Protein AF-A0A6B0SHH1-F1 (afdb_monomer_lite)

Foldseek 3Di:
DDDDDDPVVVVLVVVLVVLLDDDDPVVCVVVVCPVPDDPSNDDPVPADDDPPHPPPDPPPPPPPPDDPDD

InterPro domains:
  IPR000077 Large ribosomal subunit protein eL39 [PF00832] (9-49)
  IPR023626 Large ribosomal subunit protein eL39 domain superfamily [G3DSA:1.10.1620.10] (1-50)
  IPR023626 Large ribosomal subunit protein eL39 domain superfamily [SSF48662] (4-50)

Sequence (70 aa):
MSSPKTFRIKRFLAKKQEQSCPIPQRIRVKTANKLGCTSENRPWRRAKLGPLGPHTGAARCTRSCHPTRQ

Structure (mmCIF, N/CA/C/O backbone):
data_AF-A0A6B0SHH1-F1
#
_entry.id   AF-A0A6B0SHH1-F1
#
loop_
_atom_site.group_PDB
_atom_site.id
_atom_site.type_symbol
_atom_site.label_atom_id
_atom_site.label_alt_id
_atom_site.label_comp_id
_atom_site.label_asym_id
_atom_site.label_entity_id
_atom_site.label_seq_id
_atom_site.pdbx_PDB_ins_code
_atom_site.Cartn_x
_atom_site.Cartn_y
_atom_site.Cartn_z
_atom_site.occupancy
_atom_site.B_iso_or_equiv
_atom_site.auth_seq_id
_atom_site.auth_comp_id
_atom_site.auth_asym_id
_atom_site.auth_atom_id
_atom_site.pdbx_PDB_model_num
ATOM 1 N N . MET A 1 1 ? -15.348 -14.128 12.434 1.00 71.19 1 MET A N 1
ATOM 2 C CA . MET A 1 1 ? -15.855 -12.747 12.259 1.00 71.19 1 MET A CA 1
ATOM 3 C C . MET A 1 1 ? -14.733 -11.764 12.550 1.00 71.19 1 MET A C 1
ATOM 5 O O . MET A 1 1 ? -14.054 -11.930 13.554 1.00 71.19 1 MET A O 1
ATOM 9 N N . SER A 1 2 ? -14.468 -10.801 11.661 1.00 78.44 2 SER A N 1
ATOM 10 C CA . SER A 1 2 ? -13.423 -9.791 11.894 1.00 78.44 2 SER A CA 1
ATOM 11 C C . SER A 1 2 ? -13.936 -8.669 12.792 1.00 78.44 2 SER A C 1
ATOM 13 O O . SER A 1 2 ? -15.083 -8.255 12.636 1.00 78.44 2 SER A O 1
ATOM 15 N N . SER A 1 3 ? -13.072 -8.120 13.648 1.00 85.88 3 SER A N 1
ATOM 16 C CA . SER A 1 3 ? -13.413 -6.958 14.478 1.00 85.88 3 SER A CA 1
ATOM 17 C C . SER A 1 3 ? -13.898 -5.763 13.627 1.00 85.88 3 SER A C 1
ATOM 19 O O . SER A 1 3 ? -13.306 -5.496 12.567 1.00 85.88 3 SER A O 1
ATOM 21 N N . PRO A 1 4 ? -14.956 -5.040 14.049 1.00 86.62 4 PRO A N 1
ATOM 22 C CA . PRO A 1 4 ? -15.455 -3.863 13.346 1.00 86.62 4 PRO A CA 1
ATOM 23 C C . PRO A 1 4 ? -14.380 -2.774 13.235 1.00 86.62 4 PRO A C 1
ATOM 25 O O . PRO A 1 4 ? -13.873 -2.257 14.226 1.00 86.62 4 PRO A O 1
ATOM 28 N N . LYS A 1 5 ? -14.036 -2.396 12.000 1.00 86.88 5 LYS A N 1
ATOM 29 C CA . LYS A 1 5 ? -13.108 -1.290 11.709 1.00 86.88 5 LYS A CA 1
ATOM 30 C C . LYS A 1 5 ? -13.881 -0.026 11.361 1.00 86.88 5 LYS A C 1
ATOM 32 O O . LYS A 1 5 ? -14.869 -0.083 10.625 1.00 86.88 5 LYS A O 1
ATOM 37 N N . THR A 1 6 ? -13.371 1.120 11.800 1.00 93.94 6 THR A N 1
ATOM 38 C CA . THR A 1 6 ? -13.925 2.425 11.422 1.00 93.94 6 THR A CA 1
ATOM 39 C C . THR A 1 6 ? -13.761 2.685 9.920 1.00 93.94 6 THR A C 1
ATOM 41 O O . THR A 1 6 ? -12.859 2.152 9.263 1.00 93.94 6 THR A O 1
ATOM 44 N N . PHE A 1 7 ? -14.619 3.541 9.358 1.00 91.94 7 PHE A N 1
ATOM 45 C CA . PHE A 1 7 ? -14.592 3.898 7.934 1.00 91.94 7 PHE A CA 1
ATOM 46 C C . PHE A 1 7 ? -13.237 4.474 7.485 1.00 91.94 7 PHE A C 1
ATOM 48 O O . PHE A 1 7 ? -12.719 4.117 6.426 1.00 91.94 7 PHE A O 1
ATOM 55 N N . ARG A 1 8 ? -12.606 5.299 8.333 1.00 91.44 8 ARG A N 1
ATOM 56 C CA . ARG A 1 8 ? -11.277 5.878 8.073 1.00 91.44 8 ARG A CA 1
ATOM 57 C C . ARG A 1 8 ? -10.202 4.798 7.925 1.00 91.44 8 ARG A C 1
ATOM 59 O O . ARG A 1 8 ? -9.419 4.849 6.979 1.00 91.44 8 ARG A O 1
ATOM 66 N N . ILE A 1 9 ? -10.209 3.791 8.803 1.00 90.62 9 ILE A N 1
ATOM 67 C CA . ILE A 1 9 ? -9.262 2.668 8.751 1.00 90.62 9 ILE A CA 1
ATOM 68 C C . ILE A 1 9 ? -9.509 1.819 7.501 1.00 90.62 9 ILE A C 1
ATOM 70 O O . ILE A 1 9 ? -8.557 1.457 6.816 1.00 90.62 9 ILE A O 1
ATOM 74 N N . LYS A 1 10 ? -10.773 1.544 7.155 1.00 89.75 10 LYS A N 1
ATOM 75 C CA . LYS A 1 10 ? -11.115 0.803 5.929 1.00 89.75 10 LYS A CA 1
ATOM 76 C C . LYS A 1 10 ? -10.580 1.507 4.676 1.00 89.75 10 LYS A C 1
ATOM 78 O O . LYS A 1 10 ? -9.920 0.870 3.860 1.00 89.75 10 LYS A O 1
ATOM 83 N N . ARG A 1 11 ? -10.776 2.826 4.564 1.00 92.56 11 ARG A N 1
ATOM 84 C CA . ARG A 1 11 ? -10.260 3.628 3.440 1.00 92.56 11 ARG A CA 1
ATOM 85 C C . ARG A 1 11 ? -8.730 3.659 3.401 1.00 92.56 11 ARG A C 1
ATOM 87 O O . ARG A 1 11 ? -8.146 3.570 2.326 1.00 92.56 11 ARG A O 1
ATOM 94 N N . PHE A 1 12 ? -8.079 3.775 4.558 1.00 89.12 12 PHE A N 1
ATOM 95 C CA . PHE A 1 12 ? -6.619 3.751 4.656 1.00 89.12 12 PHE A CA 1
ATOM 96 C C . PHE A 1 12 ? -6.035 2.409 4.198 1.00 89.12 12 PHE A C 1
ATOM 98 O O . PHE A 1 12 ? -5.109 2.386 3.390 1.00 89.12 12 PHE A O 1
ATOM 105 N N . LEU A 1 13 ? -6.612 1.298 4.661 1.00 87.50 13 LEU A N 1
ATOM 106 C CA . LEU A 1 13 ? -6.191 -0.044 4.259 1.00 87.50 13 LEU A CA 1
ATOM 107 C C . LEU A 1 13 ? -6.415 -0.285 2.762 1.00 87.50 13 LEU A C 1
ATOM 109 O O . LEU A 1 13 ? -5.523 -0.818 2.112 1.00 87.50 13 LEU A O 1
ATOM 113 N N . ALA A 1 14 ? -7.544 0.167 2.205 1.00 88.75 14 ALA A N 1
ATOM 114 C CA . ALA A 1 14 ? -7.820 0.059 0.772 1.00 88.75 14 ALA A CA 1
ATOM 115 C C . ALA A 1 14 ? -6.763 0.788 -0.077 1.00 88.75 14 ALA A C 1
ATOM 117 O O . ALA A 1 14 ? -6.186 0.193 -0.983 1.00 88.75 14 ALA A O 1
ATOM 118 N N . LYS A 1 15 ? -6.420 2.035 0.280 1.00 88.12 15 LYS A N 1
ATOM 119 C CA . LYS A 1 15 ? -5.361 2.797 -0.408 1.00 88.12 15 LYS A CA 1
ATOM 120 C C . LYS A 1 15 ? -3.993 2.121 -0.313 1.00 88.12 15 LYS A C 1
ATOM 122 O O . LYS A 1 15 ? -3.228 2.129 -1.270 1.00 88.12 15 LYS A O 1
ATOM 127 N N . LYS A 1 16 ? -3.660 1.548 0.848 1.00 84.38 16 LYS A N 1
ATOM 128 C CA . LYS A 1 16 ? -2.385 0.841 1.035 1.00 84.38 16 LYS A CA 1
ATOM 129 C C . LYS A 1 16 ? -2.320 -0.460 0.242 1.00 84.38 16 LYS A C 1
ATOM 131 O O . LYS A 1 16 ? -1.254 -0.775 -0.278 1.00 84.38 16 LYS A O 1
ATOM 136 N N . GLN A 1 17 ? -3.443 -1.158 0.099 1.00 83.88 17 GLN A N 1
ATOM 137 C CA . GLN A 1 17 ? -3.543 -2.324 -0.770 1.00 83.88 17 GLN A CA 1
ATOM 138 C C . GLN A 1 17 ? -3.277 -1.942 -2.233 1.00 83.88 17 GLN A C 1
ATOM 140 O O . GLN A 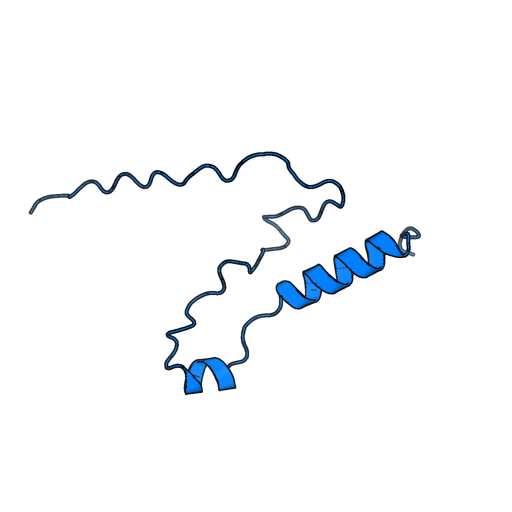1 17 ? -2.482 -2.601 -2.893 1.00 83.88 17 GLN A O 1
ATOM 145 N N . GLU A 1 18 ? -3.866 -0.842 -2.705 1.00 85.19 18 GLU A N 1
ATOM 146 C CA . GLU A 1 18 ? -3.697 -0.345 -4.076 1.00 85.19 18 GLU A CA 1
ATOM 147 C C . GLU A 1 18 ? -2.247 0.072 -4.383 1.00 85.19 18 GLU A C 1
ATOM 149 O O . GLU A 1 18 ? -1.711 -0.277 -5.431 1.00 85.19 18 GLU A O 1
ATOM 154 N N . GLN A 1 19 ? -1.568 0.725 -3.433 1.00 82.50 19 GLN A N 1
ATOM 155 C CA . GLN A 1 19 ? -0.141 1.075 -3.543 1.00 82.50 19 GLN A CA 1
ATOM 156 C C . GLN A 1 19 ? 0.788 -0.149 -3.535 1.00 82.50 19 GLN A C 1
ATOM 158 O O . GLN A 1 19 ? 1.866 -0.112 -4.120 1.00 82.50 19 GLN A O 1
ATOM 163 N N . SER A 1 20 ? 0.390 -1.235 -2.866 1.00 80.44 20 SER A N 1
ATOM 164 C CA . SER A 1 20 ? 1.187 -2.468 -2.795 1.00 80.44 20 SER A CA 1
ATOM 165 C C . SER A 1 20 ? 1.071 -3.360 -4.038 1.00 80.44 20 SER A C 1
ATOM 167 O O . SER A 1 20 ? 1.736 -4.393 -4.127 1.00 80.44 20 SER A O 1
ATOM 169 N N . CYS A 1 21 ? 0.231 -2.989 -5.007 1.00 80.38 21 CYS A N 1
ATOM 170 C CA . CYS A 1 21 ? 0.057 -3.760 -6.229 1.00 80.38 21 CYS A CA 1
ATOM 171 C C . CYS A 1 21 ? 1.296 -3.652 -7.145 1.00 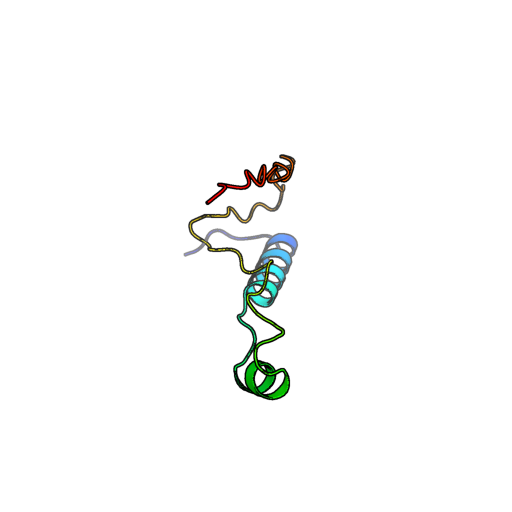80.38 21 CYS A 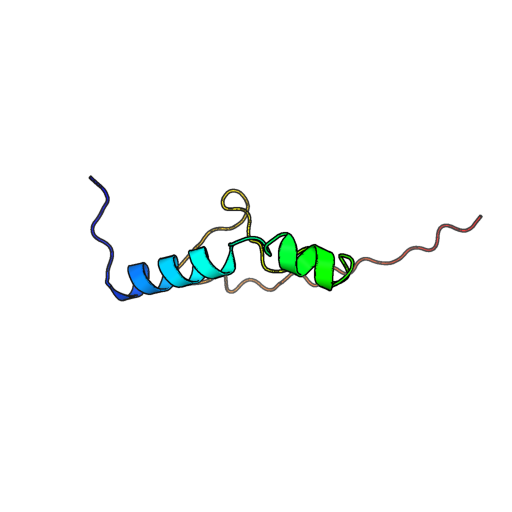C 1
ATOM 173 O O . CYS A 1 21 ? 1.782 -2.552 -7.413 1.00 80.38 21 CYS A O 1
ATOM 175 N N . PRO A 1 22 ? 1.817 -4.776 -7.671 1.00 80.50 22 PRO A N 1
ATOM 176 C CA . PRO A 1 22 ? 2.983 -4.762 -8.547 1.00 80.50 22 PRO A CA 1
ATOM 177 C C . PRO A 1 22 ? 2.672 -4.145 -9.919 1.00 80.50 22 PRO A C 1
ATOM 179 O O . PRO A 1 22 ? 1.582 -4.321 -10.462 1.00 80.50 22 PRO A O 1
ATOM 182 N N . ILE A 1 23 ? 3.671 -3.488 -10.527 1.00 83.12 23 ILE A N 1
ATOM 183 C CA . ILE A 1 23 ? 3.545 -2.914 -11.879 1.00 83.12 23 ILE A CA 1
ATOM 184 C C . ILE A 1 23 ? 3.210 -4.022 -12.895 1.00 83.12 23 ILE A C 1
ATOM 186 O O . ILE A 1 23 ? 3.993 -4.976 -13.007 1.00 83.12 23 ILE A O 1
ATOM 190 N N . PRO A 1 24 ? 2.126 -3.870 -13.685 1.00 85.88 24 PRO A N 1
ATOM 191 C CA . PRO A 1 24 ? 1.734 -4.831 -14.710 1.00 85.88 24 PRO A CA 1
ATOM 192 C C . PRO A 1 24 ? 2.805 -5.054 -15.782 1.00 85.88 24 PRO A C 1
ATOM 194 O O . PRO A 1 24 ? 3.454 -4.117 -16.253 1.00 85.88 24 PRO A O 1
ATOM 197 N N . GLN A 1 25 ? 2.918 -6.295 -16.257 1.00 85.12 25 GLN A N 1
ATOM 198 C CA . GLN A 1 25 ? 3.929 -6.709 -17.235 1.00 85.12 25 GLN A CA 1
ATOM 199 C C . GLN A 1 25 ? 3.885 -5.903 -18.543 1.00 85.12 25 GLN A C 1
ATOM 201 O O . GLN A 1 25 ? 4.936 -5.518 -19.046 1.00 85.12 25 GLN A O 1
ATOM 206 N N . ARG A 1 26 ? 2.696 -5.546 -19.053 1.00 90.00 26 ARG A N 1
ATOM 207 C CA . ARG A 1 26 ? 2.561 -4.721 -20.273 1.00 90.00 26 ARG A CA 1
ATOM 208 C C . ARG A 1 26 ? 3.269 -3.362 -20.175 1.00 90.00 26 ARG A C 1
ATOM 210 O O . ARG A 1 26 ? 3.752 -2.848 -21.177 1.00 90.00 26 ARG A O 1
ATOM 217 N N . ILE A 1 27 ? 3.334 -2.784 -18.973 1.00 85.94 27 ILE A N 1
ATOM 218 C CA . ILE A 1 27 ? 4.033 -1.517 -18.720 1.00 85.94 27 ILE A CA 1
ATOM 219 C C . ILE A 1 27 ? 5.541 -1.772 -18.648 1.00 85.94 27 ILE A C 1
ATOM 221 O O . ILE A 1 27 ? 6.316 -1.028 -19.237 1.00 85.94 27 ILE A O 1
ATOM 225 N N . ARG A 1 28 ? 5.961 -2.877 -18.018 1.00 84.69 28 ARG A N 1
ATOM 226 C CA . ARG A 1 28 ? 7.378 -3.277 -17.961 1.00 84.69 28 ARG A CA 1
ATOM 227 C C . ARG A 1 28 ? 7.983 -3.476 -19.348 1.00 84.69 28 ARG A C 1
ATOM 229 O O . ARG A 1 28 ? 9.098 -3.020 -19.580 1.00 84.69 28 ARG A O 1
ATOM 236 N N . VAL A 1 29 ? 7.240 -4.118 -20.254 1.00 85.62 29 VAL A N 1
ATOM 237 C CA . VAL A 1 29 ? 7.668 -4.350 -21.644 1.00 85.62 29 VAL A CA 1
ATOM 238 C C . VAL A 1 29 ? 7.788 -3.025 -22.398 1.00 85.62 29 VAL A C 1
ATOM 240 O O . VAL A 1 29 ? 8.815 -2.780 -23.021 1.00 85.62 29 VAL A O 1
ATOM 243 N N . LYS A 1 30 ? 6.803 -2.123 -22.264 1.00 88.00 30 LYS A N 1
ATOM 244 C CA . LYS A 1 30 ? 6.861 -0.776 -22.866 1.00 88.00 30 LYS A CA 1
ATOM 245 C C . LYS A 1 30 ? 8.045 0.055 -22.372 1.00 88.00 30 LYS A C 1
ATOM 247 O O . LYS A 1 30 ? 8.569 0.868 -23.122 1.00 88.00 30 LYS A O 1
ATOM 252 N N . THR A 1 31 ? 8.465 -0.136 -21.123 1.00 84.50 31 THR A N 1
ATOM 253 C CA . THR A 1 31 ? 9.542 0.651 -20.507 1.00 84.50 31 THR A CA 1
ATOM 254 C C . THR A 1 31 ? 10.882 -0.093 -20.447 1.00 84.50 31 THR A C 1
ATOM 256 O O . THR A 1 31 ? 11.789 0.355 -19.747 1.00 84.50 31 THR A O 1
ATOM 259 N N . ALA A 1 32 ? 11.028 -1.222 -21.155 1.00 79.94 32 ALA A N 1
ATOM 260 C CA . ALA A 1 32 ? 12.246 -2.044 -21.167 1.00 79.94 32 ALA A CA 1
ATOM 261 C C . ALA A 1 32 ? 12.807 -2.318 -19.752 1.00 79.94 32 ALA A C 1
ATOM 263 O O . ALA A 1 32 ? 14.005 -2.214 -19.506 1.00 79.94 32 ALA A O 1
ATOM 264 N N . ASN A 1 33 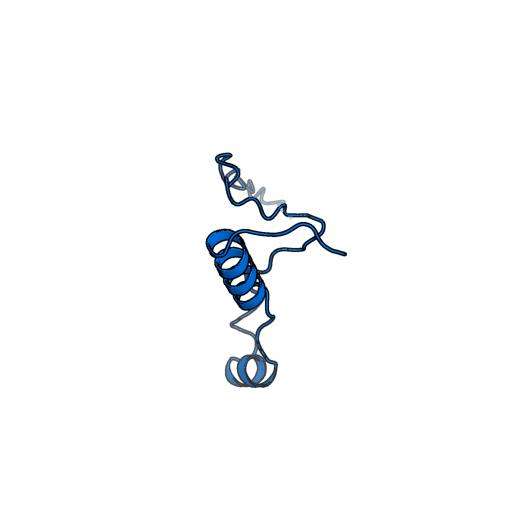? 11.914 -2.590 -18.792 1.00 74.75 33 ASN A N 1
ATOM 265 C CA . ASN A 1 33 ? 12.227 -2.811 -17.374 1.00 74.75 33 ASN A CA 1
ATOM 266 C C . ASN A 1 33 ? 12.987 -1.665 -16.659 1.00 74.75 33 ASN A C 1
ATOM 268 O O . ASN A 1 33 ? 13.493 -1.862 -15.556 1.00 74.75 33 ASN A O 1
ATOM 272 N N . LYS A 1 34 ? 13.036 -0.452 -17.232 1.00 76.75 34 LYS A N 1
ATOM 273 C CA . LYS A 1 34 ? 13.643 0.729 -16.582 1.00 76.75 34 LYS A CA 1
ATOM 274 C C . LYS A 1 34 ? 12.845 1.210 -15.369 1.00 76.75 34 LYS A C 1
ATOM 276 O O . LYS A 1 34 ? 13.418 1.758 -14.436 1.00 76.75 34 LYS A O 1
ATOM 281 N N . LEU A 1 35 ? 11.539 0.929 -15.336 1.00 69.19 35 LEU A N 1
ATOM 282 C CA . LEU A 1 35 ? 10.720 0.963 -14.117 1.00 69.19 35 LEU A CA 1
ATOM 283 C C . LEU A 1 35 ? 11.033 -0.282 -13.264 1.00 69.19 35 LEU A C 1
ATOM 285 O O . LEU A 1 35 ? 10.163 -1.111 -12.991 1.00 69.19 35 LEU A O 1
ATOM 289 N N . GLY A 1 36 ? 12.311 -0.466 -12.941 1.00 67.44 36 GLY A N 1
ATOM 290 C CA . GLY A 1 36 ? 12.815 -1.592 -12.174 1.00 67.44 36 GLY A CA 1
ATOM 291 C C . GLY A 1 36 ? 12.491 -1.402 -10.698 1.00 67.44 36 GLY A C 1
ATOM 292 O O . GLY A 1 36 ? 12.805 -0.363 -10.133 1.00 67.44 36 GLY A O 1
ATOM 293 N N . CYS A 1 37 ? 11.870 -2.423 -10.102 1.00 60.72 37 CYS A N 1
ATOM 294 C CA . CYS A 1 37 ? 11.581 -2.560 -8.671 1.00 60.72 37 CYS A CA 1
ATOM 295 C C . CYS A 1 37 ? 10.921 -1.329 -8.015 1.00 60.72 37 CYS A C 1
ATOM 297 O O . CYS A 1 37 ? 11.574 -0.384 -7.587 1.00 60.72 37 CYS A O 1
ATOM 299 N N . THR A 1 38 ? 9.598 -1.396 -7.841 1.00 58.75 38 THR A N 1
ATOM 300 C CA . THR A 1 38 ? 8.800 -0.439 -7.057 1.00 58.75 38 THR A CA 1
ATOM 301 C C . THR A 1 38 ? 9.354 -0.282 -5.641 1.00 58.75 38 THR A C 1
ATOM 303 O O . THR A 1 38 ? 9.198 -1.181 -4.811 1.00 58.75 38 THR A O 1
ATOM 306 N N . SER A 1 39 ? 9.962 0.870 -5.370 1.00 61.78 39 SER A N 1
ATOM 307 C CA . SER A 1 39 ? 10.534 1.265 -4.076 1.00 61.78 39 SER A CA 1
ATOM 308 C C . SER A 1 39 ? 9.518 1.264 -2.926 1.00 61.78 39 SER A C 1
ATOM 310 O O . SER A 1 39 ? 9.901 1.124 -1.768 1.00 61.78 39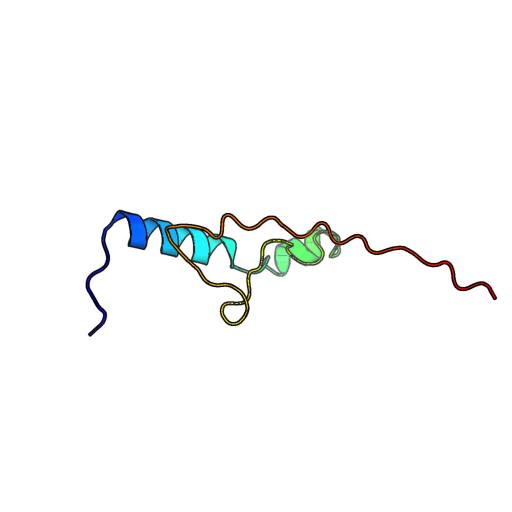 SER A O 1
ATOM 312 N N . GLU A 1 40 ? 8.223 1.370 -3.234 1.00 67.81 40 GLU A N 1
ATOM 313 C CA . GLU A 1 40 ? 7.132 1.413 -2.254 1.00 67.81 40 GLU A CA 1
ATOM 314 C C . GLU A 1 40 ? 6.441 0.063 -2.015 1.00 67.81 40 GLU A C 1
ATOM 316 O O . GLU A 1 40 ? 5.520 -0.017 -1.196 1.00 67.81 40 GLU A O 1
ATOM 321 N N . ASN A 1 41 ? 6.874 -1.017 -2.678 1.00 71.00 41 ASN A N 1
ATOM 322 C CA . ASN A 1 41 ? 6.245 -2.315 -2.463 1.00 71.00 41 ASN A CA 1
ATOM 323 C C . ASN A 1 41 ? 6.625 -2.865 -1.084 1.00 71.00 41 ASN A C 1
ATOM 325 O O . ASN A 1 41 ? 7.754 -3.296 -0.836 1.00 71.00 41 ASN A O 1
ATOM 329 N N . ARG A 1 42 ? 5.668 -2.805 -0.160 1.00 72.19 42 ARG A N 1
ATOM 330 C CA . ARG A 1 42 ? 5.879 -3.095 1.255 1.00 72.19 42 ARG A CA 1
ATOM 331 C C . ARG A 1 42 ? 5.501 -4.552 1.549 1.00 72.19 42 ARG A C 1
ATOM 333 O O . ARG A 1 42 ? 4.325 -4.899 1.456 1.00 72.19 42 ARG A O 1
ATOM 340 N N . PRO A 1 43 ? 6.441 -5.420 1.965 1.00 76.00 43 PRO A N 1
ATOM 341 C CA . PRO A 1 43 ? 6.111 -6.795 2.319 1.00 76.00 43 PRO A CA 1
ATOM 342 C C . PRO A 1 43 ? 5.301 -6.822 3.620 1.00 76.00 43 PRO A C 1
ATOM 344 O O . PRO A 1 43 ? 5.769 -6.327 4.647 1.00 76.00 43 PRO A O 1
ATOM 347 N N . TRP A 1 44 ? 4.133 -7.468 3.612 1.00 72.44 44 TRP A N 1
ATOM 348 C CA . TRP A 1 44 ? 3.237 -7.558 4.776 1.00 72.44 44 TRP A CA 1
ATOM 349 C C . TRP A 1 44 ? 3.902 -8.161 6.026 1.00 72.44 44 TRP A C 1
ATOM 351 O O . TRP A 1 44 ? 3.554 -7.791 7.143 1.00 72.44 44 TRP A O 1
ATOM 361 N N . ARG A 1 45 ? 4.904 -9.040 5.850 1.00 76.69 45 ARG A N 1
ATOM 362 C CA . ARG A 1 45 ? 5.689 -9.623 6.957 1.00 76.69 45 ARG A CA 1
ATOM 363 C C . ARG A 1 45 ? 6.721 -8.673 7.560 1.00 76.69 45 ARG A C 1
ATOM 365 O O . ARG A 1 45 ? 7.044 -8.806 8.731 1.00 76.69 45 ARG A O 1
ATOM 372 N N . ARG A 1 46 ? 7.271 -7.745 6.772 1.00 78.38 46 ARG A N 1
ATOM 373 C CA . ARG A 1 46 ? 8.377 -6.872 7.213 1.00 78.38 46 ARG A CA 1
ATOM 374 C C . ARG A 1 46 ? 7.898 -5.509 7.700 1.00 78.38 46 ARG A C 1
ATOM 376 O O . ARG A 1 46 ? 8.675 -4.767 8.288 1.00 78.38 46 ARG A O 1
ATOM 383 N N . ALA A 1 47 ? 6.641 -5.155 7.444 1.00 74.75 47 ALA A N 1
ATOM 384 C CA . ALA A 1 47 ? 6.207 -3.774 7.530 1.00 74.75 47 ALA A CA 1
ATOM 385 C C . ALA A 1 47 ? 4.783 -3.645 8.102 1.00 74.75 47 ALA A C 1
ATOM 387 O O . ALA A 1 47 ? 3.793 -3.910 7.423 1.00 74.75 47 ALA A O 1
ATOM 388 N N . LYS A 1 48 ? 4.672 -3.184 9.357 1.00 75.38 48 LYS A N 1
ATOM 389 C CA . LYS A 1 48 ? 3.386 -3.012 10.062 1.00 75.38 48 LYS A CA 1
ATOM 390 C C . LYS A 1 48 ? 2.564 -1.855 9.478 1.00 75.38 48 LYS A C 1
ATOM 392 O O . LYS A 1 48 ? 3.070 -0.737 9.371 1.00 75.38 48 LYS A O 1
ATOM 397 N N . LEU A 1 49 ? 1.310 -2.110 9.100 1.00 69.69 49 LEU A N 1
ATOM 398 C CA . LEU A 1 49 ? 0.347 -1.106 8.627 1.00 69.69 49 LEU A CA 1
ATOM 399 C C . LEU A 1 49 ? -0.398 -0.507 9.834 1.00 69.69 49 LEU A C 1
ATOM 401 O O . LEU A 1 49 ? -1.457 -0.994 10.217 1.00 69.69 49 LEU A O 1
ATOM 405 N N . GLY A 1 50 ? 0.189 0.506 10.474 1.00 69.19 50 GLY A N 1
ATOM 406 C CA . GLY A 1 50 ? -0.429 1.232 11.590 1.00 69.19 50 GLY A CA 1
ATOM 407 C C . GLY A 1 50 ? -1.122 2.523 11.121 1.00 69.19 50 GLY A C 1
ATOM 408 O O . GLY A 1 50 ? -0.557 3.214 10.274 1.00 69.19 50 GLY A O 1
ATOM 409 N N . PRO A 1 51 ? -2.318 2.872 11.639 1.00 61.38 51 PRO A N 1
ATOM 410 C CA . PRO A 1 51 ? -2.946 4.181 11.412 1.00 61.38 51 PRO A CA 1
ATOM 411 C C . PRO A 1 51 ? -2.229 5.323 12.155 1.00 61.38 51 PRO A C 1
ATOM 413 O O . PRO A 1 51 ? -2.288 6.467 11.718 1.00 61.38 51 PRO A O 1
ATOM 416 N N . LEU A 1 52 ? -1.517 5.001 13.237 1.00 53.97 52 LEU A N 1
ATOM 417 C CA . LEU A 1 52 ? -0.464 5.823 13.827 1.00 53.97 52 LEU A CA 1
ATOM 418 C C . LEU A 1 52 ? 0.844 5.271 13.254 1.00 53.97 52 LEU A C 1
ATOM 420 O O . LEU A 1 52 ? 1.228 4.139 13.555 1.00 53.97 52 LEU A O 1
ATOM 424 N N . GLY A 1 53 ? 1.439 5.983 12.302 1.00 47.91 53 GLY A N 1
ATOM 425 C CA . GLY A 1 53 ? 2.661 5.524 11.646 1.00 47.91 53 GLY A CA 1
ATOM 426 C C . GLY A 1 53 ? 3.821 5.383 12.641 1.00 47.91 53 GLY A C 1
ATOM 427 O O . GLY A 1 53 ? 3.810 6.014 13.696 1.00 47.91 53 GLY A O 1
ATOM 428 N N . PRO A 1 54 ? 4.861 4.597 12.323 1.00 48.75 54 PRO A N 1
ATOM 429 C CA . PRO A 1 54 ? 6.133 4.752 13.005 1.00 48.75 54 PRO A CA 1
ATOM 430 C C . PRO A 1 54 ? 6.705 6.125 12.630 1.00 48.75 54 PRO A C 1
ATOM 432 O O . PRO A 1 54 ? 7.196 6.322 11.520 1.00 48.75 54 PRO A O 1
ATOM 435 N N . HIS A 1 55 ? 6.650 7.079 13.558 1.00 45.97 55 HIS A N 1
ATOM 436 C CA . HIS A 1 55 ? 7.599 8.191 13.592 1.00 45.97 55 HIS A CA 1
ATOM 437 C C . HIS A 1 55 ? 8.937 7.605 14.033 1.00 45.97 55 HIS A C 1
ATOM 439 O O . HIS A 1 55 ? 9.350 7.695 15.184 1.00 45.97 55 HIS A O 1
ATOM 445 N N . THR A 1 56 ? 9.587 6.870 13.151 1.00 43.66 56 THR A N 1
ATOM 446 C CA . THR A 1 56 ? 10.961 6.454 13.391 1.00 43.66 56 THR A CA 1
ATOM 447 C C . THR A 1 56 ? 11.619 6.506 12.043 1.00 43.66 56 THR A C 1
ATOM 449 O O . THR A 1 56 ? 11.203 5.815 11.111 1.00 43.66 56 THR A O 1
ATOM 452 N N . GLY A 1 57 ? 12.531 7.471 11.936 1.00 41.12 57 GLY A N 1
ATOM 453 C CA . GLY A 1 57 ? 13.165 7.884 10.706 1.00 41.12 57 GLY A CA 1
ATOM 454 C C . GLY A 1 57 ? 13.567 6.688 9.865 1.00 41.12 57 GLY A C 1
ATOM 455 O O . GLY A 1 57 ? 14.062 5.681 10.372 1.00 41.12 57 GLY A O 1
ATOM 456 N N . ALA A 1 58 ? 13.379 6.836 8.558 1.00 41.25 58 ALA A N 1
ATOM 457 C CA . ALA A 1 58 ? 14.220 6.139 7.613 1.00 41.25 58 ALA A CA 1
ATOM 458 C C . ALA A 1 58 ? 15.662 6.320 8.103 1.00 41.25 58 ALA A C 1
ATOM 460 O O . ALA A 1 58 ? 16.211 7.421 8.029 1.00 41.25 58 ALA A O 1
ATOM 461 N N . ALA A 1 59 ? 16.240 5.264 8.680 1.00 43.16 59 ALA A N 1
ATOM 462 C CA . ALA A 1 59 ? 17.670 5.180 8.853 1.00 43.16 59 ALA A CA 1
ATOM 463 C C . ALA A 1 59 ? 18.221 5.389 7.449 1.00 43.16 59 ALA A C 1
ATOM 465 O O . ALA A 1 59 ? 18.016 4.570 6.548 1.00 43.16 59 ALA A O 1
ATOM 466 N N . ARG A 1 60 ? 18.796 6.573 7.247 1.00 42.62 60 ARG A N 1
ATOM 467 C CA . ARG A 1 60 ? 19.560 6.934 6.069 1.00 42.62 60 ARG A CA 1
ATOM 468 C C . ARG A 1 60 ? 20.539 5.780 5.905 1.00 42.62 60 ARG A C 1
ATOM 470 O O . ARG A 1 60 ? 21.407 5.596 6.749 1.00 42.62 60 ARG A O 1
ATOM 477 N N . CYS A 1 61 ? 20.319 4.933 4.902 1.00 38.75 61 CYS A N 1
ATOM 478 C CA . CYS A 1 61 ? 21.276 3.908 4.527 1.00 38.75 61 CYS A CA 1
ATOM 479 C C . CYS A 1 61 ? 22.539 4.655 4.099 1.00 38.75 61 CYS A C 1
ATOM 481 O O . CYS A 1 61 ? 22.695 4.994 2.928 1.00 38.75 61 CYS A O 1
ATOM 483 N N . THR A 1 62 ? 23.431 4.943 5.041 1.00 55.47 62 THR A N 1
ATOM 484 C CA . THR A 1 62 ? 24.824 5.258 4.760 1.00 55.47 62 THR A CA 1
ATOM 485 C C . THR A 1 62 ? 25.458 3.949 4.320 1.00 55.47 62 THR A C 1
ATOM 487 O O . THR A 1 62 ? 26.153 3.276 5.077 1.00 55.47 62 THR A O 1
ATOM 490 N N . ARG A 1 63 ? 25.158 3.539 3.083 1.00 46.53 63 ARG A N 1
ATOM 491 C CA . ARG A 1 63 ? 26.036 2.628 2.363 1.00 46.53 63 ARG A CA 1
ATOM 492 C C . ARG A 1 63 ? 27.314 3.420 2.123 1.00 46.53 63 ARG A C 1
ATOM 494 O O . ARG A 1 63 ? 27.408 4.190 1.176 1.00 46.53 63 ARG A O 1
ATOM 501 N N . SER A 1 64 ? 28.241 3.286 3.066 1.00 46.03 64 SER A N 1
ATOM 502 C CA . SER A 1 64 ? 29.642 3.601 2.856 1.00 46.03 64 SER A CA 1
ATOM 503 C C . SER A 1 64 ? 30.103 2.721 1.697 1.00 46.03 64 SER A C 1
ATOM 505 O O . SER A 1 64 ? 30.231 1.504 1.839 1.00 46.03 64 SER A O 1
ATOM 507 N N . CYS A 1 65 ? 30.218 3.311 0.512 1.00 45.66 65 CYS A N 1
ATOM 508 C CA . CYS A 1 65 ? 30.883 2.686 -0.616 1.00 45.66 65 CYS A CA 1
ATOM 509 C C . CYS A 1 65 ? 32.372 2.607 -0.264 1.00 45.66 65 CYS A C 1
ATOM 511 O O . CYS A 1 65 ? 33.092 3.587 -0.423 1.00 45.66 65 CYS A O 1
ATOM 513 N N . HIS A 1 66 ? 32.831 1.465 0.245 1.00 50.25 66 HIS A N 1
ATOM 514 C CA . HIS A 1 66 ? 34.258 1.157 0.243 1.00 50.25 66 HIS A CA 1
ATOM 515 C C . HIS A 1 66 ? 34.658 0.746 -1.180 1.00 50.25 66 HIS A C 1
ATOM 517 O O . HIS A 1 66 ? 34.062 -0.193 -1.714 1.00 50.25 66 HIS A O 1
ATOM 523 N N . PRO A 1 67 ? 35.651 1.398 -1.807 1.00 55.44 67 PRO A N 1
ATOM 524 C CA . PRO A 1 67 ? 36.258 0.866 -3.011 1.00 55.44 67 PRO A CA 1
ATOM 525 C C . PRO A 1 67 ? 37.224 -0.242 -2.583 1.00 55.44 67 PRO A C 1
ATOM 527 O O . PRO A 1 67 ? 38.276 0.028 -2.002 1.00 55.44 67 PRO A O 1
ATOM 530 N N . THR A 1 68 ? 36.881 -1.502 -2.845 1.00 56.50 68 THR A N 1
ATOM 531 C CA . THR A 1 68 ? 37.893 -2.559 -2.823 1.00 56.50 68 THR A CA 1
ATOM 532 C C . THR A 1 68 ? 38.664 -2.478 -4.131 1.00 56.50 68 THR A C 1
ATOM 534 O O . THR A 1 68 ? 38.178 -2.850 -5.194 1.00 56.50 68 THR A O 1
ATOM 537 N N . ARG A 1 69 ? 39.861 -1.916 -4.002 1.00 50.00 69 ARG A N 1
ATOM 538 C CA . ARG A 1 69 ? 40.964 -1.925 -4.955 1.00 50.00 69 ARG A CA 1
ATOM 539 C C . ARG A 1 69 ? 41.331 -3.369 -5.321 1.00 50.00 69 ARG A C 1
ATOM 541 O O . ARG A 1 69 ? 41.654 -4.144 -4.422 1.00 50.00 69 ARG A O 1
ATOM 548 N N . GLN A 1 70 ? 41.328 -3.683 -6.611 1.00 49.34 70 GLN A N 1
ATOM 549 C CA . GLN A 1 70 ? 42.342 -4.517 -7.261 1.00 49.34 70 GLN A CA 1
ATOM 550 C C . GLN A 1 70 ? 42.715 -3.827 -8.567 1.00 49.34 70 GLN A C 1
ATOM 552 O O . GLN A 1 70 ? 41.773 -3.395 -9.268 1.00 49.34 70 GLN A O 1
#

Secondary structure (DSSP, 8-state):
-PPPPPHHHHHHHHHHHHHTSPPPHHHHHHTTT-S-S-TT---TTT----SS------------------

Organism: NCBI:txid72004

pLDDT: mean 71.14, std 16.59, range [38.75, 93.94]

Radius of gyrat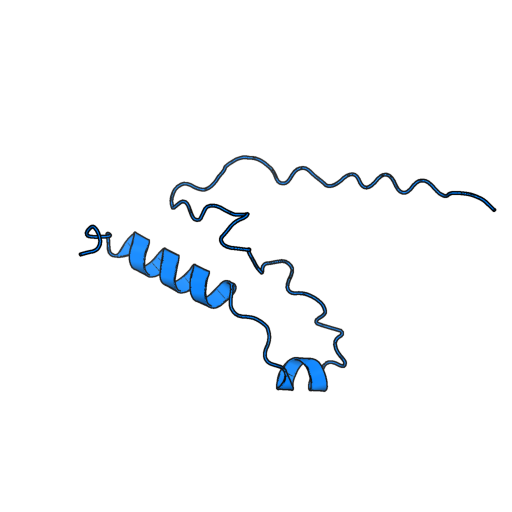ion: 18.05 Å; chains: 1; bounding box: 58×21×37 Å